Protein AF-S7MTZ3-F1 (afdb_monomer)

Radius of gyration: 16.35 Å; Cα contacts (8 Å, |Δi|>4): 36; chains: 1; bounding box: 45×33×34 Å

Mean predicted aligned error: 9.23 Å

Secondary structure (DSSP, 8-state):
-HHHHHHHHIIIIIS-TTTGGGTT-SS------TT----------------SS---SS------SSHHHHHHHHHTTT-HHHHHHHHHHHHHHHH-

Nearest PDB structures (foldseek):
  6qx9-assembly1_4A  TM=9.797E-01  e=2.537E-07  Homo sapiens

InterPro domains:
  IPR010541 Small nuclear ribonucleoprotein Prp3, C-terminal domain [PF06544] (3-86)
  IPR027104 U4/U6 small nuclear ribonucleoprotein Prp3 [PTHR14212] (3-89)

Structure (mmCIF, N/CA/C/O backbone):
data_AF-S7MTZ3-F1
#
_entry.id   AF-S7MTZ3-F1
#
loop_
_atom_site.group_PDB
_atom_site.id
_atom_site.type_symbol
_atom_site.label_atom_id
_atom_site.label_alt_id
_atom_site.label_comp_id
_atom_site.label_asym_id
_atom_site.label_entity_id
_atom_site.label_seq_id
_atom_site.pdbx_PDB_ins_code
_atom_site.Cartn_x
_atom_site.Cartn_y
_atom_site.Cartn_z
_atom_site.occupancy
_atom_site.B_iso_or_equiv
_atom_site.auth_seq_id
_atom_site.auth_comp_id
_atom_site.auth_asym_id
_atom_site.auth_atom_id
_atom_site.pdbx_PDB_model_num
ATOM 1 N N . MET A 1 1 ? -13.737 8.477 -2.663 1.00 59.66 1 MET A N 1
ATOM 2 C CA . MET A 1 1 ? -13.474 7.421 -3.672 1.00 59.66 1 MET A CA 1
ATOM 3 C C . MET A 1 1 ? -12.782 7.929 -4.940 1.00 59.66 1 MET A C 1
ATOM 5 O O . MET A 1 1 ? -11.827 7.300 -5.368 1.00 59.66 1 MET A O 1
ATOM 9 N N . ALA A 1 2 ? -13.191 9.059 -5.539 1.00 70.88 2 ALA A N 1
ATOM 10 C CA . ALA A 1 2 ? -12.615 9.527 -6.812 1.00 70.88 2 ALA A CA 1
ATOM 11 C C . ALA A 1 2 ? -11.086 9.767 -6.797 1.00 70.88 2 ALA A C 1
ATOM 13 O O . ALA A 1 2 ? -10.426 9.558 -7.812 1.00 70.88 2 ALA A O 1
ATOM 14 N N . SER A 1 3 ? -10.512 10.189 -5.666 1.00 87.12 3 SER A N 1
ATOM 15 C CA . SER A 1 3 ? -9.063 10.386 -5.509 1.00 87.12 3 SER A CA 1
ATOM 16 C C . SER A 1 3 ? -8.278 9.069 -5.498 1.00 87.12 3 SER A C 1
ATOM 18 O O . SER A 1 3 ? -7.268 8.973 -6.191 1.00 87.12 3 SER A O 1
ATOM 20 N N . HIS A 1 4 ? -8.770 8.044 -4.793 1.00 87.88 4 HIS A N 1
ATOM 21 C CA . HIS A 1 4 ? -8.145 6.717 -4.734 1.00 87.88 4 HIS A CA 1
ATOM 22 C C . HIS A 1 4 ? -8.012 6.094 -6.131 1.00 87.88 4 HIS A C 1
ATOM 24 O O . HIS A 1 4 ? -6.928 5.680 -6.529 1.00 87.88 4 HIS A O 1
ATOM 30 N N . ASN A 1 5 ? -9.077 6.152 -6.939 1.00 92.12 5 ASN A N 1
ATOM 31 C CA . ASN A 1 5 ? -9.070 5.605 -8.301 1.00 92.12 5 ASN A CA 1
ATOM 32 C C . ASN A 1 5 ? -8.056 6.309 -9.216 1.00 92.12 5 ASN A C 1
ATOM 34 O O . ASN A 1 5 ? -7.412 5.670 -10.049 1.00 92.12 5 ASN A O 1
ATOM 38 N N . LYS A 1 6 ? -7.885 7.628 -9.057 1.00 95.38 6 LYS A N 1
ATOM 39 C CA . LYS A 1 6 ? -6.868 8.390 -9.798 1.00 95.38 6 LYS A CA 1
ATOM 40 C C . LYS A 1 6 ? -5.455 7.980 -9.383 1.00 95.38 6 LYS A C 1
A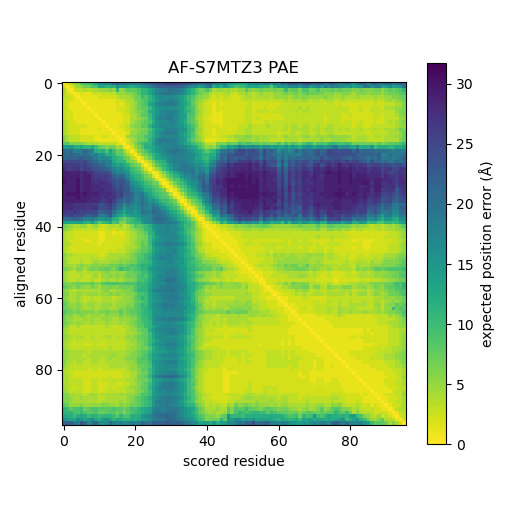TOM 42 O O . LYS A 1 6 ? -4.608 7.814 -10.259 1.00 95.38 6 LYS A O 1
ATOM 47 N N . PHE A 1 7 ? -5.217 7.786 -8.085 1.00 95.31 7 PHE A N 1
ATOM 48 C CA . PHE A 1 7 ? -3.926 7.337 -7.562 1.00 95.31 7 PHE A CA 1
ATOM 49 C C . PHE A 1 7 ? -3.599 5.907 -8.009 1.00 95.31 7 PHE A C 1
ATOM 51 O O . PHE A 1 7 ? -2.529 5.674 -8.559 1.00 95.31 7 PHE A O 1
ATOM 58 N N . LYS A 1 8 ? -4.556 4.976 -7.921 1.00 96.12 8 LYS A N 1
ATOM 59 C CA . LYS A 1 8 ? -4.416 3.606 -8.438 1.00 96.12 8 LYS A CA 1
ATOM 60 C C . LYS A 1 8 ? -4.097 3.585 -9.934 1.00 96.12 8 LYS A C 1
ATOM 62 O O . LYS A 1 8 ? -3.193 2.877 -10.370 1.00 96.12 8 LYS A O 1
ATOM 67 N N . ARG A 1 9 ? -4.789 4.403 -10.738 1.00 96.19 9 ARG A N 1
ATOM 68 C CA . ARG A 1 9 ? -4.492 4.528 -12.176 1.00 96.19 9 ARG A CA 1
ATOM 69 C C . ARG A 1 9 ? -3.093 5.092 -12.429 1.00 96.19 9 ARG A C 1
ATOM 71 O O . ARG A 1 9 ? -2.438 4.658 -13.371 1.00 96.19 9 ARG A O 1
ATOM 78 N N . LEU A 1 10 ? -2.644 6.053 -11.620 1.00 96.50 10 LEU A N 1
ATOM 79 C CA . LEU A 1 10 ? -1.280 6.572 -11.695 1.00 96.50 10 LEU A CA 1
ATOM 80 C C . LEU A 1 10 ? -0.259 5.463 -11.408 1.00 96.50 10 LEU A C 1
ATOM 82 O O . LEU A 1 10 ? 0.556 5.175 -12.280 1.00 96.50 10 LEU A O 1
ATOM 86 N N . MET A 1 11 ? -0.366 4.824 -10.241 1.00 95.44 11 MET A N 1
ATOM 87 C CA . MET A 1 11 ? 0.596 3.833 -9.752 1.00 95.44 11 MET A CA 1
ATOM 88 C C . MET A 1 11 ? 0.662 2.584 -1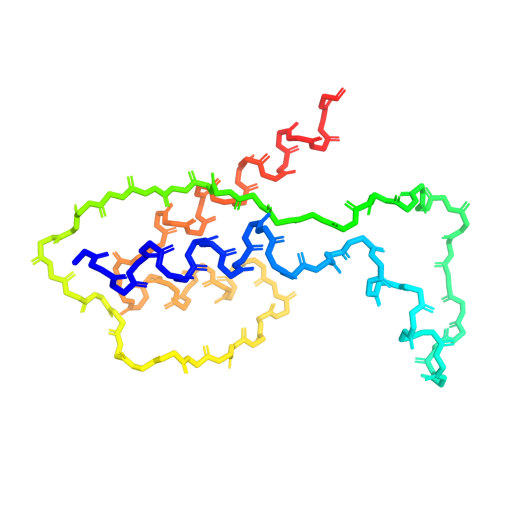0.631 1.00 95.44 11 MET A C 1
ATOM 90 O O . MET A 1 11 ? 1.753 2.138 -10.943 1.00 95.44 11 MET A O 1
ATOM 94 N N . LEU A 1 12 ? -0.476 2.039 -11.071 1.00 95.06 12 LEU A N 1
ATOM 95 C CA . LEU A 1 12 ? -0.494 0.740 -11.758 1.00 95.06 12 LEU A CA 1
ATOM 96 C C . LEU A 1 12 ? -0.396 0.824 -13.287 1.00 95.06 12 LEU A C 1
ATOM 98 O O . LEU A 1 12 ? -0.035 -0.157 -13.920 1.00 95.06 12 LEU A O 1
ATOM 102 N N . HIS A 1 13 ? -0.765 1.956 -13.901 1.00 94.31 13 HIS A N 1
ATOM 103 C CA . HIS A 1 13 ? -0.898 2.027 -15.367 1.00 94.31 13 HIS A CA 1
ATOM 104 C C . HIS A 1 13 ? -0.088 3.145 -16.024 1.00 94.31 13 HIS A C 1
ATOM 106 O O . HIS A 1 13 ? 0.299 3.014 -17.186 1.00 94.31 13 HIS A O 1
ATOM 112 N N . ARG A 1 14 ? 0.105 4.281 -15.338 1.00 94.50 14 ARG A N 1
ATOM 113 C CA . ARG A 1 14 ? 0.775 5.452 -15.929 1.00 94.50 14 ARG A CA 1
ATOM 114 C C . ARG A 1 14 ? 2.272 5.469 -15.648 1.00 94.50 14 ARG A C 1
ATOM 116 O O . ARG A 1 14 ? 3.015 5.893 -16.525 1.00 94.50 14 ARG A O 1
ATOM 123 N N . ILE A 1 15 ? 2.692 5.061 -14.451 1.00 93.75 15 ILE A N 1
ATOM 124 C CA . ILE A 1 15 ? 4.113 4.936 -14.113 1.00 93.75 15 ILE A CA 1
ATOM 125 C C . ILE A 1 15 ? 4.655 3.656 -14.756 1.00 93.75 15 ILE A C 1
ATOM 127 O O . ILE A 1 15 ? 4.048 2.592 -14.637 1.00 93.75 15 ILE A O 1
ATOM 131 N N . LYS A 1 16 ? 5.782 3.784 -15.458 1.00 91.19 16 LYS A N 1
ATOM 132 C CA . LYS A 1 16 ? 6.512 2.689 -16.103 1.00 91.19 16 LYS A CA 1
ATOM 133 C C . LYS A 1 16 ? 7.638 2.234 -15.180 1.00 91.19 16 LYS A C 1
ATOM 135 O O . LYS A 1 16 ? 8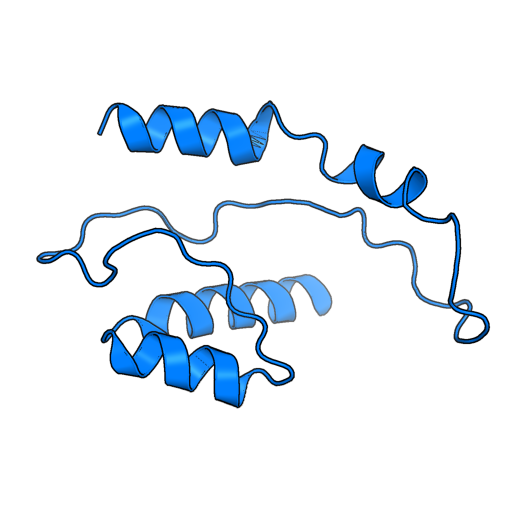.723 2.806 -15.181 1.00 91.19 16 LYS A O 1
ATOM 140 N N . TRP A 1 17 ? 7.327 1.281 -14.307 1.00 88.62 17 TRP A N 1
ATOM 141 C CA . TRP A 1 17 ? 8.234 0.843 -13.239 1.00 88.62 17 TRP A CA 1
ATOM 142 C C . TRP A 1 17 ? 9.449 0.068 -13.759 1.00 88.62 17 TRP A C 1
ATOM 144 O O . TRP A 1 17 ? 10.540 0.197 -13.204 1.00 88.62 17 TRP A O 1
ATOM 154 N N . ASP A 1 18 ? 9.266 -0.675 -14.845 1.00 83.81 18 ASP A N 1
ATOM 155 C CA . ASP A 1 18 ? 10.278 -1.469 -15.540 1.00 83.81 18 ASP A CA 1
ATOM 156 C C . ASP A 1 18 ? 11.264 -0.607 -16.343 1.00 83.81 18 ASP A C 1
ATOM 158 O O . ASP A 1 18 ? 12.461 -0.880 -16.340 1.00 83.81 18 ASP A O 1
ATOM 162 N N . GLU A 1 19 ? 10.791 0.469 -16.974 1.00 74.81 19 GLU A N 1
ATOM 163 C CA . GLU A 1 19 ? 11.618 1.388 -17.774 1.00 74.81 19 GLU A CA 1
ATOM 164 C C . GLU A 1 19 ? 12.524 2.293 -16.915 1.00 74.81 19 GLU A C 1
ATOM 166 O O . GLU A 1 19 ? 13.545 2.796 -17.380 1.00 74.81 19 GLU A O 1
ATOM 171 N N . GLN A 1 20 ? 12.184 2.522 -15.644 1.00 58.81 20 GLN A N 1
ATOM 172 C CA . GLN A 1 20 ? 12.890 3.505 -14.814 1.00 58.81 20 GLN A CA 1
ATOM 173 C C . GLN A 1 20 ? 14.200 2.969 -14.207 1.00 58.81 20 GLN A C 1
ATOM 175 O O . GLN A 1 20 ? 15.095 3.751 -13.894 1.00 58.81 20 GLN A O 1
ATOM 180 N N . THR A 1 21 ? 14.366 1.645 -14.101 1.00 55.72 21 THR A N 1
ATOM 181 C CA . THR A 1 21 ? 15.595 1.024 -13.566 1.00 55.72 21 THR A CA 1
ATOM 182 C C . THR A 1 21 ? 16.806 1.165 -14.504 1.00 55.72 21 THR A C 1
ATOM 184 O O . THR A 1 21 ? 17.947 1.028 -14.064 1.00 55.72 21 THR A O 1
ATOM 187 N N . SER A 1 22 ? 16.594 1.473 -15.792 1.00 52.12 22 SER A N 1
ATOM 188 C CA . SER A 1 22 ? 17.682 1.645 -16.766 1.00 52.12 22 SER A CA 1
ATOM 189 C C . SER A 1 22 ? 18.273 3.056 -16.810 1.00 52.12 22 SER A C 1
ATOM 191 O O . SER A 1 22 ? 19.427 3.197 -17.200 1.00 52.12 22 SER A O 1
ATOM 193 N N . ASN A 1 23 ? 17.531 4.090 -16.397 1.00 48.88 23 ASN A N 1
ATOM 194 C CA . ASN A 1 23 ? 17.962 5.489 -16.546 1.00 48.88 23 ASN A CA 1
ATOM 195 C C . ASN A 1 23 ? 18.673 6.084 -15.318 1.00 48.88 23 ASN A C 1
ATOM 197 O O . ASN A 1 23 ? 19.178 7.198 -15.404 1.00 48.88 23 ASN A O 1
ATOM 201 N N . THR A 1 24 ? 18.728 5.374 -14.187 1.00 49.31 24 THR A N 1
ATOM 202 C CA . THR A 1 24 ? 19.382 5.841 -12.942 1.00 49.31 24 THR A CA 1
ATOM 203 C C . THR A 1 24 ? 20.694 5.101 -12.654 1.00 49.31 24 THR A C 1
ATOM 205 O O . THR A 1 24 ? 21.162 5.086 -11.526 1.00 49.31 24 THR A O 1
ATOM 208 N N . LYS A 1 25 ? 21.303 4.469 -13.667 1.00 47.75 25 LYS A N 1
ATOM 209 C CA . LYS A 1 25 ? 22.676 3.938 -13.591 1.00 47.75 25 LYS A CA 1
ATOM 210 C C . LYS A 1 25 ? 23.674 4.948 -14.165 1.00 47.75 25 LYS A C 1
ATOM 212 O O . LYS A 1 25 ? 24.352 4.668 -15.149 1.00 47.75 25 LYS A O 1
ATOM 217 N N . GLY A 1 26 ? 23.692 6.145 -13.593 1.00 46.56 26 GLY A N 1
ATOM 218 C CA . GLY A 1 26 ? 24.694 7.170 -13.863 1.00 46.56 26 GLY A CA 1
ATOM 219 C C . GLY A 1 26 ? 25.111 7.788 -12.535 1.00 46.56 26 GLY A C 1
ATOM 220 O O . GLY A 1 26 ? 24.271 8.420 -1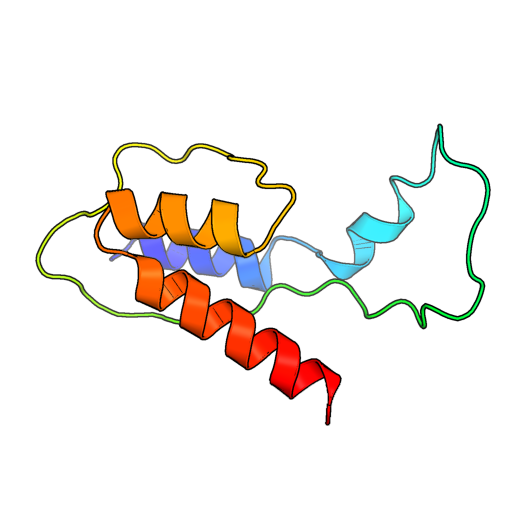1.903 1.00 46.56 26 GLY A O 1
ATOM 221 N N . ASP A 1 27 ? 26.380 7.578 -12.185 1.00 44.31 27 ASP A N 1
ATOM 222 C CA . ASP A 1 27 ? 27.117 7.963 -10.969 1.00 44.31 27 ASP A CA 1
ATOM 223 C C . ASP A 1 27 ? 26.849 7.174 -9.671 1.00 44.31 27 ASP A C 1
ATOM 225 O O . ASP A 1 27 ? 25.754 7.198 -9.118 1.00 44.31 27 ASP A O 1
ATOM 229 N N . ASP A 1 28 ? 27.933 6.552 -9.186 1.00 46.34 28 ASP A N 1
ATOM 230 C CA . ASP A 1 28 ? 28.199 5.995 -7.848 1.00 46.34 28 ASP A CA 1
ATOM 231 C C . ASP A 1 28 ? 27.390 4.776 -7.367 1.00 46.34 28 ASP A C 1
ATOM 233 O O . ASP A 1 28 ? 26.446 4.894 -6.593 1.00 46.34 28 ASP A O 1
ATOM 237 N N . ASP A 1 29 ? 27.825 3.574 -7.764 1.00 41.03 29 ASP A N 1
ATOM 238 C CA . ASP A 1 29 ? 28.490 2.658 -6.814 1.00 41.03 29 ASP A CA 1
ATOM 239 C C . ASP A 1 29 ? 29.103 1.466 -7.575 1.00 41.03 29 ASP A C 1
ATOM 241 O O . ASP A 1 29 ? 28.421 0.755 -8.324 1.00 41.03 29 ASP A O 1
ATOM 245 N N . GLU A 1 30 ? 30.411 1.282 -7.413 1.00 46.41 30 GLU A N 1
ATOM 246 C CA . GLU A 1 30 ? 31.147 0.106 -7.873 1.00 46.41 30 GLU A CA 1
ATOM 247 C C . GLU A 1 30 ? 30.883 -1.086 -6.936 1.00 46.41 30 GLU A C 1
ATOM 249 O O . GLU A 1 30 ? 30.813 -0.936 -5.723 1.00 46.41 30 GLU A O 1
ATOM 254 N N . GLU A 1 31 ? 30.823 -2.277 -7.540 1.00 44.38 31 GLU A N 1
ATOM 255 C CA . GLU A 1 31 ? 31.013 -3.590 -6.907 1.00 44.38 31 GLU A CA 1
ATOM 256 C C . GLU A 1 31 ? 29.908 -4.092 -5.949 1.00 44.38 31 GLU A C 1
ATOM 258 O O . GLU A 1 31 ? 29.892 -3.821 -4.755 1.00 44.38 31 GLU A O 1
ATOM 263 N N . SER A 1 32 ? 29.015 -4.951 -6.461 1.00 40.66 32 SER A N 1
ATOM 264 C CA . SER A 1 32 ? 28.946 -6.360 -6.030 1.00 40.66 32 SER A CA 1
ATOM 265 C C . SER A 1 32 ? 27.711 -7.078 -6.599 1.00 40.66 32 SER A C 1
ATOM 267 O O . SER A 1 32 ? 26.577 -6.617 -6.486 1.00 40.66 32 SER A O 1
ATOM 269 N N . ASP A 1 33 ? 27.997 -8.260 -7.137 1.00 37.19 33 ASP A N 1
ATOM 270 C CA . ASP A 1 33 ? 27.135 -9.424 -7.347 1.00 37.19 33 ASP A CA 1
ATOM 271 C C . ASP A 1 33 ? 26.312 -9.536 -8.648 1.00 37.19 33 ASP A C 1
ATOM 273 O O . ASP A 1 33 ? 25.210 -9.010 -8.830 1.00 37.19 33 ASP A O 1
ATOM 277 N N . GLU A 1 34 ? 26.883 -10.324 -9.560 1.00 46.41 34 GLU A N 1
ATOM 278 C CA . GLU A 1 34 ? 26.416 -10.686 -10.900 1.00 46.41 34 GLU A CA 1
ATOM 279 C C . GLU A 1 34 ? 25.333 -11.791 -10.909 1.00 46.41 34 GLU A C 1
ATOM 281 O O . GLU A 1 34 ? 25.225 -12.533 -11.881 1.00 46.41 34 GLU A O 1
ATOM 286 N N . GLU A 1 35 ? 24.487 -11.896 -9.879 1.00 40.56 35 GLU A N 1
ATOM 287 C CA . GLU A 1 35 ? 23.404 -12.905 -9.807 1.00 40.56 35 GLU A CA 1
ATOM 288 C C . GLU A 1 35 ? 22.020 -12.331 -9.457 1.00 40.56 35 GLU A C 1
ATOM 290 O O . GLU A 1 35 ? 21.033 -13.062 -9.351 1.00 40.56 35 GLU A O 1
ATOM 295 N N . ALA A 1 36 ? 21.866 -11.007 -9.372 1.00 47.28 36 ALA A N 1
ATOM 296 C CA . ALA A 1 36 ? 20.534 -10.416 -9.401 1.00 47.28 36 ALA A CA 1
ATOM 297 C C . ALA A 1 36 ? 20.017 -10.451 -10.845 1.00 47.28 36 ALA A C 1
ATOM 299 O O . ALA A 1 36 ? 20.116 -9.464 -11.584 1.00 47.28 36 ALA A O 1
ATOM 300 N N . VAL A 1 37 ? 19.432 -11.585 -11.257 1.00 45.34 37 VAL A N 1
ATOM 301 C CA . VAL A 1 37 ? 18.389 -11.604 -12.294 1.00 45.34 37 VAL A CA 1
ATOM 302 C C . VAL A 1 37 ? 17.542 -10.375 -12.017 1.00 45.34 37 VAL A C 1
ATOM 304 O O . VAL A 1 37 ? 16.913 -10.311 -10.964 1.00 45.34 37 VAL A O 1
ATOM 307 N N . LYS A 1 38 ? 17.629 -9.353 -12.879 1.00 55.38 38 LYS A N 1
ATOM 308 C CA . LYS A 1 38 ? 16.933 -8.076 -12.708 1.00 55.38 38 LYS A CA 1
ATOM 309 C C . LYS A 1 38 ? 15.451 -8.393 -12.547 1.00 55.38 38 LYS A C 1
ATOM 311 O O . LYS A 1 38 ? 14.747 -8.499 -13.551 1.00 55.38 38 LYS A O 1
ATOM 316 N N . LYS A 1 39 ? 14.976 -8.599 -11.313 1.00 59.12 39 LYS A N 1
ATOM 317 C CA . LYS A 1 39 ? 13.555 -8.746 -11.022 1.00 59.12 39 LYS A CA 1
ATOM 318 C C . LYS A 1 39 ? 12.958 -7.455 -11.542 1.00 59.12 39 LYS A C 1
ATOM 320 O O . LYS A 1 39 ? 13.293 -6.379 -11.049 1.00 59.12 39 LYS A O 1
ATOM 325 N N . ALA A 1 40 ? 12.200 -7.563 -12.630 1.00 74.06 40 ALA A N 1
ATOM 326 C CA . ALA A 1 40 ? 11.629 -6.410 -13.294 1.00 74.06 40 ALA A CA 1
ATOM 327 C C . ALA A 1 40 ? 10.862 -5.611 -12.239 1.00 74.06 40 ALA A C 1
ATOM 329 O O . ALA A 1 40 ? 9.958 -6.145 -11.591 1.00 74.06 40 ALA A O 1
ATOM 330 N N . ASN A 1 41 ? 11.287 -4.368 -12.010 1.00 86.31 41 ASN A N 1
ATOM 331 C CA . ASN A 1 41 ? 10.666 -3.519 -11.009 1.00 86.31 41 ASN A CA 1
ATOM 332 C C . ASN A 1 41 ? 9.185 -3.355 -11.366 1.00 86.31 41 ASN A C 1
ATOM 334 O O . ASN A 1 41 ? 8.845 -2.958 -12.482 1.00 86.31 41 ASN A O 1
ATOM 338 N N . LYS A 1 42 ? 8.304 -3.691 -10.427 1.00 89.75 42 LYS A N 1
ATOM 339 C CA . LYS A 1 42 ? 6.856 -3.673 -10.622 1.00 89.75 42 LYS A CA 1
ATOM 340 C C . LYS A 1 42 ? 6.168 -3.104 -9.394 1.00 89.75 42 LYS A C 1
ATOM 342 O O . LYS A 1 42 ? 6.631 -3.257 -8.270 1.00 89.75 42 LYS A O 1
ATOM 347 N N . CYS A 1 43 ? 5.022 -2.477 -9.622 1.00 92.31 43 CYS A N 1
ATOM 348 C CA . CYS A 1 43 ? 4.132 -2.016 -8.569 1.00 92.31 43 CYS A CA 1
ATOM 349 C C . CYS A 1 43 ? 2.833 -2.809 -8.650 1.00 92.31 43 CYS A C 1
ATOM 351 O O . CYS A 1 43 ? 2.183 -2.841 -9.697 1.00 92.31 43 CYS A O 1
ATOM 353 N N . VAL A 1 44 ? 2.461 -3.436 -7.540 1.00 93.88 44 VAL A N 1
ATOM 354 C CA . VAL A 1 44 ? 1.234 -4.222 -7.411 1.00 93.88 44 VAL A CA 1
ATOM 355 C C . VAL A 1 44 ? 0.346 -3.632 -6.323 1.00 93.88 44 VAL A C 1
ATOM 357 O O . VAL A 1 44 ? 0.808 -2.938 -5.416 1.00 93.88 44 VAL A O 1
ATOM 360 N N . LEU A 1 45 ? -0.956 -3.883 -6.432 1.00 95.31 45 LEU A N 1
ATOM 361 C CA . LEU A 1 45 ? -1.903 -3.540 -5.383 1.00 95.31 45 LEU A CA 1
ATOM 362 C C . LEU A 1 45 ? -1.956 -4.684 -4.370 1.00 95.31 45 LEU A C 1
ATOM 364 O O . LEU A 1 45 ? -2.557 -5.709 -4.661 1.00 95.31 45 LEU A O 1
ATOM 368 N N . VAL A 1 46 ? -1.374 -4.460 -3.193 1.00 95.69 46 VAL A N 1
ATOM 369 C CA . VAL A 1 46 ? -1.396 -5.410 -2.066 1.00 95.69 46 VAL A CA 1
ATOM 370 C C . VAL A 1 46 ? -2.758 -5.405 -1.363 1.00 95.69 46 VAL A C 1
ATOM 372 O O . VAL A 1 46 ? -3.321 -6.442 -1.040 1.00 95.69 46 VAL A O 1
ATOM 375 N N . TRP A 1 47 ? -3.335 -4.220 -1.128 1.00 95.19 47 TRP A N 1
ATOM 376 C CA . TRP A 1 47 ? -4.598 -4.105 -0.397 1.00 95.19 47 TRP A CA 1
ATOM 377 C C . TRP A 1 47 ? -5.422 -2.884 -0.813 1.00 95.19 47 TRP A C 1
ATOM 379 O O . TRP A 1 47 ? -4.886 -1.796 -1.029 1.00 95.19 47 TRP A O 1
ATOM 389 N N . GLU A 1 48 ? -6.744 -3.058 -0.877 1.00 95.00 48 GLU A N 1
ATOM 390 C CA . GLU A 1 48 ? -7.729 -1.996 -1.094 1.00 95.00 48 GLU A CA 1
ATOM 391 C C . GLU A 1 48 ? -8.955 -2.241 -0.203 1.00 95.00 48 GLU A C 1
ATOM 393 O O . GLU A 1 48 ? -9.564 -3.309 -0.243 1.00 95.00 48 GLU A O 1
ATOM 398 N N . GLY A 1 49 ? -9.338 -1.243 0.593 1.00 94.00 49 GLY A N 1
ATOM 399 C CA . GLY A 1 49 ? -10.480 -1.350 1.494 1.00 94.00 49 GLY A CA 1
ATOM 400 C C . GLY A 1 49 ? -10.801 -0.045 2.215 1.00 94.00 49 GLY A C 1
ATOM 401 O O . GLY A 1 49 ? -10.286 1.026 1.885 1.00 94.00 49 GLY A O 1
ATOM 402 N N . THR A 1 50 ? -11.685 -0.132 3.207 1.00 93.62 50 THR A N 1
ATOM 403 C CA . THR A 1 50 ? -12.113 1.005 4.034 1.00 93.62 50 THR A CA 1
ATOM 404 C C . THR A 1 50 ? -11.714 0.794 5.488 1.00 93.62 50 THR A C 1
ATOM 406 O O . THR A 1 50 ? -11.972 -0.270 6.044 1.00 93.62 50 THR A O 1
ATOM 409 N N . ALA A 1 51 ? -11.158 1.829 6.117 1.00 91.50 51 ALA A N 1
ATOM 410 C CA . ALA A 1 51 ? -10.894 1.879 7.552 1.00 91.50 51 ALA A CA 1
ATOM 411 C C . ALA A 1 51 ? -11.832 2.887 8.229 1.00 91.50 51 ALA A C 1
ATOM 413 O O . ALA A 1 51 ? -12.347 3.799 7.579 1.00 91.50 51 ALA A O 1
ATOM 414 N N . LYS A 1 52 ? -12.049 2.718 9.537 1.00 91.25 52 LYS A N 1
ATOM 415 C CA . LYS A 1 52 ? -12.927 3.589 10.330 1.00 91.25 52 LYS A CA 1
ATOM 416 C C . LYS A 1 52 ? -12.405 5.027 10.394 1.00 91.25 52 LYS A C 1
ATOM 418 O O . LYS A 1 52 ? -13.168 5.962 10.182 1.00 91.25 52 LYS A O 1
ATOM 423 N N . ASP A 1 53 ? -11.107 5.172 10.648 1.00 91.00 53 ASP A N 1
ATOM 424 C CA . ASP A 1 53 ? -10.438 6.449 10.876 1.00 91.00 53 ASP A CA 1
ATOM 425 C C . ASP A 1 53 ? -9.182 6.568 9.997 1.00 91.00 53 ASP A C 1
ATOM 427 O O . ASP A 1 53 ? -8.608 5.570 9.551 1.00 91.00 53 ASP A O 1
ATOM 431 N N . ARG A 1 54 ? -8.740 7.804 9.729 1.00 91.81 54 ARG A N 1
ATOM 432 C CA . ARG A 1 54 ? -7.543 8.072 8.918 1.00 91.81 54 ARG A CA 1
ATOM 433 C C . ARG A 1 54 ? -6.281 7.945 9.777 1.00 91.81 54 ARG A C 1
ATOM 435 O O . ARG A 1 54 ? -5.974 8.855 10.539 1.00 91.81 54 ARG A O 1
ATOM 442 N N . SER A 1 55 ? -5.526 6.858 9.607 1.00 92.50 55 SER A N 1
ATOM 443 C CA . SER A 1 55 ? -4.300 6.599 10.386 1.00 92.50 55 SER A CA 1
ATOM 444 C C . SER A 1 55 ? -3.154 7.577 10.104 1.00 92.50 55 SER A C 1
ATOM 446 O O . SER A 1 55 ? -2.385 7.892 11.005 1.00 92.50 55 SER A O 1
ATOM 448 N N . PHE A 1 56 ? -3.025 8.068 8.867 1.00 92.94 56 PHE A N 1
ATOM 449 C CA . PHE A 1 56 ? -1.921 8.943 8.456 1.00 92.94 56 PHE A CA 1
ATOM 450 C C . PHE A 1 56 ? -2.374 10.386 8.220 1.00 92.94 56 PHE A C 1
ATOM 452 O O . PHE A 1 56 ? -3.485 10.647 7.759 1.00 92.94 56 PHE A O 1
ATOM 459 N N . GLY A 1 57 ? -1.493 11.336 8.534 1.00 89.81 57 GLY A N 1
ATOM 460 C CA . GLY A 1 57 ? -1.679 12.759 8.256 1.00 89.81 57 GLY A CA 1
ATOM 461 C C . GLY A 1 57 ? -1.470 13.073 6.774 1.00 89.81 57 GLY A C 1
ATOM 462 O O . GLY A 1 57 ? -2.344 12.825 5.946 1.00 89.81 57 GLY A O 1
ATOM 463 N N . ASP A 1 58 ? -0.296 13.614 6.469 1.00 90.50 58 ASP A N 1
ATOM 464 C CA . ASP A 1 58 ? 0.158 13.893 5.108 1.00 90.50 58 ASP A CA 1
ATOM 465 C C . ASP A 1 58 ? 1.039 12.760 4.577 1.00 90.50 58 ASP A C 1
ATOM 467 O O . ASP A 1 58 ? 1.664 12.024 5.344 1.00 90.50 58 ASP A O 1
ATOM 471 N N . MET A 1 59 ? 1.136 12.655 3.251 1.00 88.81 59 MET A N 1
ATOM 472 C CA . MET A 1 59 ? 2.068 11.732 2.609 1.00 88.81 59 MET A CA 1
ATOM 473 C C . MET A 1 59 ? 3.505 12.208 2.844 1.00 88.81 59 MET A C 1
ATOM 475 O O . MET A 1 59 ? 3.895 13.283 2.390 1.00 88.81 59 MET A O 1
ATOM 479 N N . LYS A 1 60 ? 4.296 11.402 3.556 1.00 91.25 60 LYS A N 1
ATOM 480 C CA . LYS A 1 60 ? 5.715 11.658 3.820 1.00 91.25 60 LYS A CA 1
ATOM 481 C C . LYS A 1 60 ? 6.527 10.424 3.465 1.00 91.25 60 LYS A C 1
ATOM 483 O O . LYS A 1 60 ? 6.177 9.317 3.863 1.00 91.25 60 LYS A O 1
ATOM 488 N N . PHE A 1 61 ? 7.626 10.628 2.749 1.00 92.50 61 PHE A N 1
ATOM 489 C CA . PHE A 1 61 ? 8.594 9.569 2.504 1.00 92.50 61 PHE A CA 1
ATOM 490 C C . PHE A 1 61 ? 9.430 9.356 3.763 1.00 92.50 61 PHE A C 1
ATOM 492 O O . PHE A 1 61 ? 9.968 10.307 4.335 1.00 92.50 61 PHE A O 1
ATOM 499 N N . LYS A 1 62 ? 9.524 8.104 4.208 1.00 90.50 62 LYS A N 1
ATOM 500 C CA . LYS A 1 62 ? 10.351 7.711 5.344 1.00 90.50 62 LYS A CA 1
ATOM 501 C C . LYS A 1 62 ? 11.223 6.538 4.926 1.00 90.50 62 LYS A C 1
ATOM 503 O O . LYS A 1 62 ? 10.710 5.468 4.627 1.00 90.50 62 LYS A O 1
ATOM 508 N N . GLN A 1 63 ? 12.533 6.752 4.925 1.00 91.19 63 GLN A N 1
ATOM 509 C CA . GLN A 1 63 ? 13.497 5.679 4.728 1.00 91.19 63 GLN A CA 1
ATOM 510 C C . GLN A 1 63 ? 13.742 4.983 6.068 1.00 91.19 63 GLN A C 1
ATOM 512 O O . GLN A 1 63 ? 14.080 5.629 7.066 1.00 91.19 63 GLN A O 1
ATOM 517 N N . CYS A 1 64 ? 13.533 3.672 6.083 1.00 90.94 64 CYS A N 1
ATOM 518 C CA . CYS A 1 64 ? 13.774 2.800 7.223 1.00 90.94 64 CYS A CA 1
ATOM 519 C C . CYS A 1 64 ? 14.778 1.730 6.774 1.00 90.94 64 CYS A C 1
ATOM 521 O O . CYS A 1 64 ? 14.430 0.945 5.898 1.00 90.94 64 CYS A O 1
ATOM 523 N N . PRO A 1 65 ? 16.006 1.699 7.324 1.00 91.94 65 PRO A N 1
ATOM 524 C CA . PRO A 1 65 ? 17.038 0.753 6.886 1.00 91.94 65 PRO A CA 1
ATOM 525 C C . PRO A 1 65 ? 16.713 -0.718 7.167 1.00 91.94 65 PRO A C 1
ATOM 527 O O . PRO A 1 65 ? 17.286 -1.599 6.542 1.00 91.94 65 PRO A O 1
ATOM 530 N N . THR A 1 66 ? 15.825 -0.990 8.126 1.00 94.69 66 THR A N 1
ATOM 531 C CA . THR A 1 66 ? 15.425 -2.348 8.505 1.00 94.69 66 THR A CA 1
ATOM 532 C C . THR A 1 66 ? 13.908 -2.483 8.544 1.00 94.69 66 THR A C 1
ATOM 534 O O . THR A 1 66 ? 13.182 -1.522 8.830 1.00 94.69 66 THR A O 1
ATOM 537 N N . GLU A 1 67 ? 13.427 -3.704 8.317 1.00 93.38 67 GLU A N 1
ATOM 538 C CA . GLU A 1 67 ? 12.002 -4.053 8.360 1.00 93.38 67 GLU A CA 1
ATOM 539 C C . GLU A 1 67 ? 11.380 -3.734 9.724 1.00 93.38 67 GLU A C 1
ATOM 541 O O . GLU A 1 67 ? 10.282 -3.184 9.793 1.00 93.38 67 GLU A O 1
ATOM 546 N N . ASN A 1 68 ? 12.110 -3.988 10.818 1.00 94.12 68 ASN A N 1
ATOM 547 C CA . ASN A 1 68 ? 11.654 -3.675 12.174 1.00 94.12 68 ASN A CA 1
ATOM 548 C C . ASN A 1 68 ? 11.390 -2.175 12.361 1.00 94.12 68 ASN A C 1
ATOM 550 O O . ASN A 1 68 ? 10.360 -1.802 12.921 1.00 94.12 68 ASN A O 1
ATOM 554 N N . MET A 1 69 ? 12.264 -1.300 11.850 1.00 95.19 69 MET A N 1
ATOM 555 C CA . MET A 1 69 ? 12.052 0.151 11.937 1.00 95.19 69 MET A CA 1
ATOM 556 C C . MET A 1 69 ? 10.853 0.614 11.102 1.00 95.19 69 MET A C 1
ATOM 558 O O . MET A 1 69 ? 10.105 1.499 11.532 1.00 95.19 69 MET A O 1
ATOM 562 N N . ALA A 1 70 ? 10.651 0.026 9.918 1.00 95.38 70 ALA A N 1
ATOM 563 C CA . ALA A 1 70 ? 9.473 0.291 9.093 1.00 95.38 70 ALA A CA 1
ATOM 564 C C . ALA A 1 70 ? 8.193 -0.129 9.825 1.00 95.38 70 ALA A C 1
ATOM 566 O O . ALA A 1 70 ? 7.283 0.686 10.006 1.00 95.38 70 ALA A O 1
ATOM 567 N N . ARG A 1 71 ? 8.167 -1.350 10.360 1.00 96.31 71 ARG A N 1
ATOM 568 C CA . ARG A 1 71 ? 7.038 -1.875 11.126 1.00 96.31 71 ARG A CA 1
ATOM 569 C C . ARG A 1 71 ? 6.714 -1.024 12.352 1.00 96.31 71 ARG A C 1
ATOM 571 O O . ARG A 1 71 ? 5.554 -0.682 12.571 1.00 96.31 71 ARG A O 1
ATOM 578 N N . GLU A 1 72 ? 7.718 -0.621 13.130 1.00 96.25 72 GLU A N 1
ATOM 579 C CA . GLU A 1 72 ? 7.527 0.268 14.284 1.00 96.25 72 GLU A CA 1
ATOM 580 C C . GLU A 1 72 ? 6.923 1.623 13.892 1.00 96.25 72 GLU A C 1
ATOM 582 O O . GLU A 1 72 ? 6.108 2.180 14.634 1.00 96.25 72 GLU A O 1
ATOM 587 N N . HIS A 1 73 ? 7.288 2.164 12.727 1.00 95.12 73 HIS A N 1
ATOM 588 C CA . HIS A 1 73 ? 6.710 3.408 12.225 1.00 95.12 73 HIS A CA 1
ATOM 589 C C . HIS A 1 73 ? 5.215 3.268 11.906 1.00 95.12 73 HIS A C 1
ATOM 591 O O . HIS A 1 73 ? 4.418 4.123 12.308 1.00 95.12 73 HIS A O 1
ATOM 597 N N . PHE A 1 74 ? 4.824 2.184 11.235 1.00 95.56 74 PHE A N 1
ATOM 598 C CA . PHE A 1 74 ? 3.416 1.894 10.967 1.00 95.56 74 PHE A CA 1
ATOM 599 C C . PHE A 1 74 ? 2.645 1.592 12.259 1.00 95.56 74 PHE A C 1
ATOM 601 O O . PHE A 1 74 ? 1.527 2.081 12.431 1.00 95.56 74 PHE A O 1
ATOM 608 N N . LYS A 1 75 ? 3.267 0.896 13.218 1.00 95.94 75 LYS A N 1
ATOM 609 C CA . LYS A 1 75 ? 2.681 0.607 14.536 1.00 95.94 75 LYS A CA 1
ATOM 610 C C . LYS A 1 75 ? 2.349 1.872 15.329 1.00 95.94 75 LYS A C 1
ATOM 612 O O . LYS A 1 75 ? 1.306 1.933 15.972 1.00 95.94 75 LYS A O 1
ATOM 617 N N . LYS A 1 76 ? 3.175 2.923 15.242 1.00 95.06 76 LYS A N 1
ATOM 618 C CA . LYS A 1 76 ? 2.873 4.239 15.855 1.00 95.06 76 LYS A CA 1
ATOM 619 C C . LYS A 1 76 ? 1.572 4.865 15.334 1.00 95.06 76 LYS A C 1
ATOM 621 O O . LYS A 1 76 ? 1.009 5.716 16.014 1.00 95.06 76 LYS A O 1
ATOM 626 N N . HIS A 1 77 ? 1.100 4.437 14.164 1.00 94.50 77 HIS A N 1
ATOM 627 C CA . HIS A 1 77 ? -0.148 4.879 13.539 1.00 94.50 77 HIS A CA 1
ATOM 628 C C . HIS A 1 77 ? -1.252 3.801 13.577 1.00 94.50 77 HIS A C 1
ATOM 630 O O . HIS A 1 77 ? -2.292 3.976 12.941 1.00 94.50 77 HIS A O 1
ATOM 636 N N . GLY A 1 78 ? -1.037 2.683 14.288 1.00 94.62 78 GLY A N 1
ATOM 637 C CA . GLY A 1 78 ? -1.965 1.543 14.334 1.00 94.62 78 GLY A CA 1
ATOM 638 C C . GLY A 1 78 ? -2.191 0.882 12.970 1.00 94.62 78 GLY A C 1
ATOM 639 O O . GLY A 1 78 ? -3.291 0.413 12.681 1.00 94.62 78 GLY A O 1
ATOM 640 N N . ALA A 1 79 ? -1.183 0.933 12.099 1.00 95.75 79 ALA A N 1
ATOM 641 C CA . ALA A 1 79 ? -1.258 0.546 10.693 1.00 95.75 79 ALA A CA 1
ATOM 642 C C . ALA A 1 79 ? -0.234 -0.545 10.317 1.00 95.75 79 ALA A C 1
ATOM 644 O O . ALA A 1 79 ? 0.033 -0.763 9.137 1.00 95.75 79 ALA A O 1
ATOM 645 N N . GLU A 1 80 ? 0.368 -1.222 11.300 1.00 96.25 80 GLU A N 1
ATOM 646 C CA . GLU A 1 80 ? 1.417 -2.237 11.107 1.00 96.25 80 GLU A CA 1
ATOM 647 C C . GLU A 1 80 ? 0.981 -3.412 10.229 1.00 96.25 80 GLU A C 1
ATOM 649 O O . GLU A 1 80 ? 1.793 -3.971 9.502 1.00 96.25 80 GLU A O 1
ATOM 654 N N . HIS A 1 81 ? -0.311 -3.730 10.226 1.00 95.94 81 HIS A N 1
ATOM 655 C CA . HIS A 1 81 ? -0.884 -4.811 9.433 1.00 95.94 81 HIS A CA 1
ATOM 656 C C . HIS A 1 81 ? -0.738 -4.586 7.921 1.00 95.94 81 HIS A C 1
ATOM 658 O O . HIS A 1 81 ? -0.619 -5.558 7.183 1.00 95.94 81 HIS A O 1
ATOM 664 N N 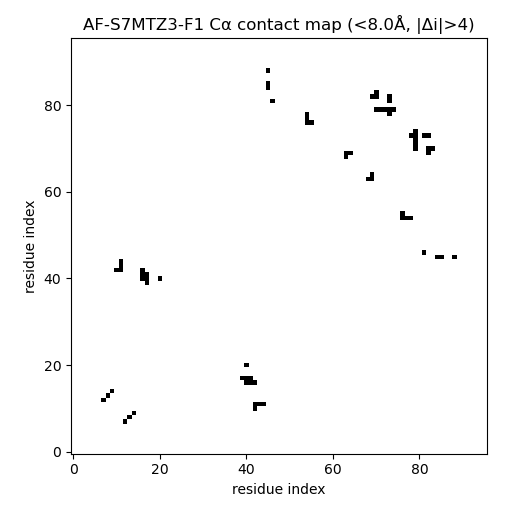. TYR A 1 82 ? -0.697 -3.335 7.444 1.00 96.12 82 TYR A N 1
ATOM 665 C CA . TYR A 1 82 ? -0.419 -3.063 6.028 1.00 96.12 82 TYR A CA 1
ATOM 666 C C . TYR A 1 82 ? 1.029 -3.393 5.658 1.00 96.12 82 TYR A C 1
ATOM 668 O O . TYR A 1 82 ? 1.283 -3.882 4.560 1.00 96.12 82 TYR A O 1
ATOM 676 N N . TRP A 1 83 ? 1.969 -3.141 6.574 1.00 96.12 83 TRP A N 1
ATOM 677 C CA . TRP A 1 83 ? 3.377 -3.480 6.381 1.00 96.12 83 TRP A CA 1
ATOM 678 C C . TRP A 1 83 ? 3.590 -4.994 6.417 1.00 96.12 83 TRP A C 1
ATOM 680 O O . TRP A 1 83 ? 4.200 -5.543 5.507 1.00 96.12 83 TRP A O 1
ATOM 690 N N . ASP A 1 84 ? 3.030 -5.667 7.425 1.00 96.00 84 ASP A N 1
ATOM 691 C CA . ASP A 1 84 ? 3.153 -7.119 7.591 1.00 96.00 84 ASP A CA 1
ATOM 692 C C . ASP A 1 84 ? 2.552 -7.873 6.385 1.00 96.00 84 ASP A C 1
ATOM 694 O O . ASP A 1 84 ? 3.133 -8.850 5.906 1.00 96.00 84 ASP A O 1
ATOM 698 N N . LEU A 1 85 ? 1.435 -7.383 5.832 1.00 95.94 85 LEU A N 1
ATOM 699 C CA . LEU A 1 85 ? 0.832 -7.944 4.621 1.00 95.94 85 LEU A CA 1
ATOM 700 C C . LEU A 1 85 ? 1.736 -7.752 3.395 1.00 95.94 85 LEU A C 1
ATOM 702 O O . LEU A 1 85 ? 2.068 -8.728 2.731 1.00 95.94 85 LEU A O 1
ATOM 706 N N . ALA A 1 86 ? 2.189 -6.523 3.126 1.00 95.44 86 ALA A N 1
ATOM 707 C CA . ALA A 1 86 ? 3.039 -6.240 1.968 1.00 95.44 86 ALA A CA 1
ATOM 708 C C . ALA A 1 86 ? 4.366 -7.011 2.016 1.00 95.44 86 ALA A C 1
ATOM 710 O O . ALA A 1 86 ? 4.821 -7.532 0.998 1.00 95.44 86 ALA A O 1
ATOM 711 N N . LEU A 1 87 ? 4.969 -7.111 3.203 1.00 94.38 87 LEU A N 1
ATOM 712 C CA . LEU A 1 87 ? 6.201 -7.862 3.393 1.00 94.38 87 LEU A CA 1
ATOM 713 C C . LEU A 1 87 ? 5.976 -9.358 3.156 1.00 94.38 87 LEU A C 1
ATOM 715 O O . LEU A 1 87 ? 6.718 -9.967 2.388 1.00 94.38 87 LEU A O 1
ATOM 719 N N . SER A 1 88 ? 4.940 -9.946 3.758 1.00 93.19 88 SER A N 1
ATOM 720 C CA . SER A 1 88 ? 4.672 -11.381 3.598 1.00 93.19 88 SER A CA 1
ATOM 721 C C . SER A 1 88 ? 4.366 -11.766 2.146 1.00 93.19 88 SER A C 1
ATOM 723 O O . SER A 1 88 ? 4.936 -12.741 1.662 1.00 93.19 88 SER A O 1
ATOM 725 N N . GLU A 1 89 ? 3.576 -10.971 1.414 1.00 91.25 89 GLU A N 1
ATOM 726 C CA . GLU A 1 89 ? 3.349 -11.188 -0.024 1.00 91.25 89 GLU A CA 1
ATOM 727 C C . GLU A 1 89 ? 4.643 -11.083 -0.847 1.00 91.25 89 GLU A C 1
ATOM 729 O O . GLU A 1 89 ? 4.874 -11.905 -1.733 1.00 91.25 89 GLU A O 1
ATOM 734 N N . SER A 1 90 ? 5.525 -10.128 -0.530 1.00 89.19 90 SER A N 1
ATOM 735 C CA . SER A 1 90 ? 6.800 -9.969 -1.250 1.00 89.19 90 SER A CA 1
ATOM 736 C C . SER A 1 90 ? 7.775 -11.137 -1.042 1.00 89.19 90 SER A C 1
ATOM 738 O O . SER A 1 90 ? 8.526 -11.501 -1.954 1.00 89.19 90 SER A O 1
ATOM 740 N N . VAL A 1 91 ? 7.754 -11.743 0.150 1.00 89.06 91 VAL A N 1
ATOM 741 C CA . VAL A 1 91 ? 8.572 -12.917 0.473 1.00 89.06 91 VAL A CA 1
ATOM 742 C C . VAL A 1 91 ? 8.027 -14.148 -0.246 1.00 89.06 91 VAL A C 1
ATOM 744 O O . VAL A 1 91 ? 8.812 -14.862 -0.864 1.00 89.06 91 VAL A O 1
ATOM 747 N N . LEU A 1 92 ? 6.705 -14.357 -0.235 1.00 84.38 92 LEU A N 1
ATOM 748 C CA . LEU A 1 92 ? 6.061 -15.477 -0.934 1.00 84.38 92 LEU A CA 1
ATOM 749 C C . LEU A 1 92 ? 6.328 -15.438 -2.443 1.00 84.38 92 LEU A C 1
ATOM 751 O O . LEU A 1 92 ? 6.763 -16.432 -3.015 1.00 84.38 92 LEU A O 1
ATOM 755 N N . GLU A 1 93 ? 6.191 -14.266 -3.068 1.00 81.38 93 GLU A N 1
ATOM 756 C CA . GLU A 1 93 ? 6.525 -14.073 -4.487 1.00 81.38 93 GLU A CA 1
ATOM 757 C C . GLU A 1 93 ? 8.010 -14.330 -4.800 1.00 81.38 93 GLU A C 1
ATOM 759 O O . GLU A 1 93 ? 8.390 -14.542 -5.949 1.00 81.38 93 GLU A O 1
ATOM 764 N N . SER A 1 94 ? 8.884 -14.281 -3.795 1.00 72.88 94 SER A N 1
ATOM 765 C CA . SER A 1 94 ? 10.302 -14.584 -3.975 1.00 72.88 94 SER A CA 1
ATOM 766 C C . SER A 1 94 ? 10.637 -16.066 -3.835 1.00 72.88 94 SER A C 1
ATOM 768 O O . SER A 1 94 ? 11.748 -16.442 -4.206 1.00 72.88 94 SER A O 1
ATOM 770 N N . THR A 1 95 ? 9.721 -16.873 -3.295 1.00 71.75 95 THR 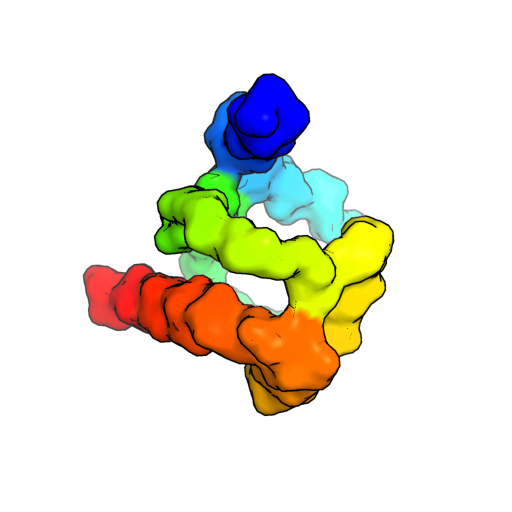A N 1
ATOM 771 C CA . THR A 1 95 ? 9.912 -18.312 -3.060 1.00 71.75 95 THR A CA 1
ATOM 772 C C . THR A 1 95 ? 9.220 -19.219 -4.080 1.00 71.75 95 THR A C 1
ATOM 774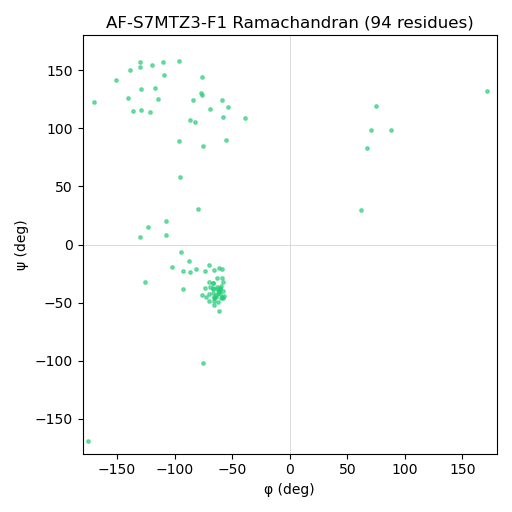 O O . THR A 1 95 ? 9.612 -20.381 -4.171 1.00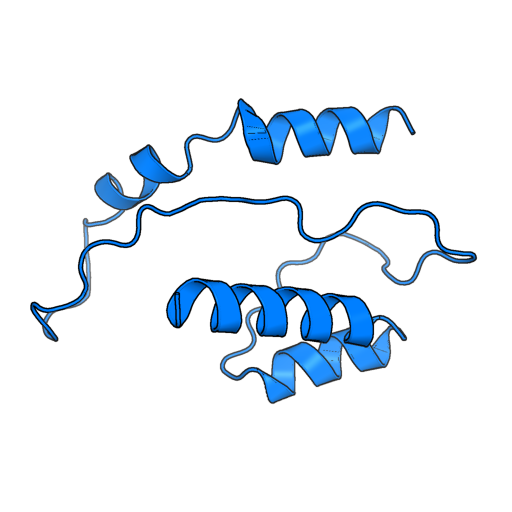 71.75 95 THR A O 1
ATOM 777 N N . ASP A 1 96 ? 8.222 -18.709 -4.810 1.00 53.50 96 ASP A N 1
ATOM 778 C CA . ASP A 1 96 ? 7.617 -19.346 -5.997 1.00 53.50 96 ASP A CA 1
ATOM 779 C C . ASP A 1 96 ? 8.455 -19.097 -7.267 1.00 53.50 96 ASP A C 1
ATOM 781 O O . ASP A 1 96 ? 8.573 -20.035 -8.091 1.00 53.50 96 ASP A O 1
#

Organism: Myotis brandtii (NCBI:txid109478)

pLDDT: mean 81.67, std 19.07, range [37.19, 96.5]

Solvent-accessible surface area (backbone atoms only — not comparable to full-atom values): 6498 Å² total; per-residue (Å²): 112,76,65,58,57,52,49,51,46,40,59,65,69,66,53,62,51,57,69,52,72,71,77,71,81,69,86,90,83,86,88,85,75,99,73,70,74,78,72,70,48,73,69,78,89,84,80,87,86,87,72,96,68,82,62,68,86,76,96,73,93,78,93,54,100,42,70,68,58,44,39,53,56,30,44,78,41,78,44,30,66,62,49,56,49,50,51,51,54,57,52,51,68,70,74,111

Sequence (96 aa):
MASHNKFKRLMLHRIKWDEQTSNTKGDDDEESDEEAVKKANKCVLVWEGTAKDRSFGDMKFKQCPTENMAREHFKKHGAEHYWDLALSESVLESTD

Foldseek 3Di:
DVVVVVVCCCQAPVDDQQVVVVPPPD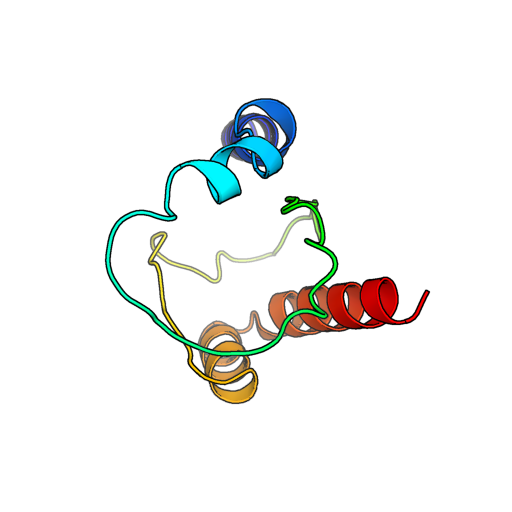DDDDDDDPPPPPPRGHDDDQDDDDDPDDLDDDDDDDDDPDLVRVLVVCVVSVRSVVSVSVVVVVVVVVVD